Protein AF-A0AAD9K5H2-F1 (afdb_monomer_lite)

Organism: Ridgeia piscesae (NCBI:txid27915)

Radius of gyration: 20.9 Å; chains: 1; bounding box: 51×41×47 Å

Structure (mmCIF, N/CA/C/O backbone):
data_AF-A0AAD9K5H2-F1
#
_entry.id   AF-A0AAD9K5H2-F1
#
loop_
_atom_site.group_PDB
_atom_site.id
_atom_site.type_symbol
_atom_site.label_atom_id
_atom_site.label_alt_id
_atom_site.label_comp_id
_atom_site.label_asym_id
_atom_s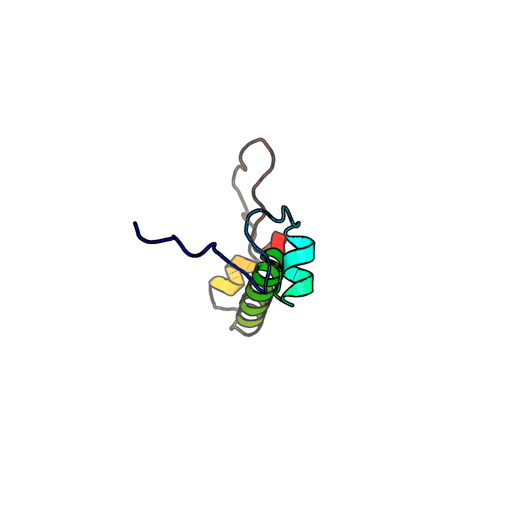ite.label_entity_id
_atom_site.label_seq_id
_atom_site.pdbx_PDB_ins_code
_atom_site.Cartn_x
_atom_site.Cartn_y
_atom_site.Cartn_z
_atom_site.occupancy
_atom_site.B_iso_or_equiv
_atom_site.auth_seq_id
_atom_site.auth_comp_id
_atom_site.auth_asym_id
_atom_site.auth_atom_id
_atom_site.pdbx_PDB_model_num
ATOM 1 N N . MET A 1 1 ? 35.817 -25.274 -20.494 1.00 45.00 1 MET A N 1
ATOM 2 C CA . MET A 1 1 ? 35.167 -23.986 -20.150 1.00 45.00 1 MET A CA 1
ATOM 3 C C . MET A 1 1 ? 33.660 -24.117 -20.348 1.00 45.00 1 MET A C 1
ATOM 5 O O . MET A 1 1 ? 33.236 -24.359 -21.471 1.00 45.00 1 MET A O 1
ATOM 9 N N . LYS A 1 2 ? 32.847 -24.036 -19.285 1.00 44.88 2 LYS A N 1
ATOM 10 C CA . LYS A 1 2 ? 31.378 -24.083 -19.402 1.00 44.88 2 LYS A CA 1
ATOM 11 C C . LYS A 1 2 ? 30.876 -22.689 -19.796 1.00 44.88 2 LYS A C 1
ATOM 13 O O . LYS A 1 2 ? 31.111 -21.737 -19.061 1.00 44.88 2 LYS A O 1
ATOM 18 N N . ARG A 1 3 ? 30.226 -22.566 -20.957 1.00 53.41 3 ARG A N 1
ATOM 19 C CA . ARG A 1 3 ? 29.509 -21.343 -21.353 1.00 53.41 3 ARG A CA 1
ATOM 20 C C . ARG A 1 3 ? 28.388 -21.104 -20.340 1.00 53.41 3 ARG A C 1
ATOM 22 O O . ARG A 1 3 ? 27.510 -21.952 -20.203 1.00 53.41 3 ARG A O 1
ATOM 29 N N . LEU A 1 4 ? 28.431 -19.977 -19.633 1.00 59.62 4 LEU A N 1
ATOM 30 C CA . LEU A 1 4 ? 27.278 -19.485 -18.885 1.00 59.62 4 LEU A CA 1
ATOM 31 C C . LEU A 1 4 ? 26.193 -19.154 -19.912 1.00 59.62 4 LEU A C 1
ATOM 33 O O . LEU A 1 4 ? 26.426 -18.362 -20.825 1.00 59.62 4 LEU A O 1
ATOM 37 N N . GLN A 1 5 ? 25.041 -19.812 -19.803 1.00 60.78 5 GLN A N 1
ATOM 38 C CA . GLN A 1 5 ? 23.873 -19.452 -20.600 1.00 60.78 5 GLN A CA 1
ATOM 39 C C . GLN A 1 5 ? 23.499 -18.009 -20.231 1.00 60.78 5 GLN A C 1
ATOM 41 O O . GLN A 1 5 ? 23.379 -17.718 -19.036 1.00 60.78 5 GLN A O 1
ATOM 46 N N . PRO A 1 6 ? 23.360 -17.089 -21.200 1.00 64.81 6 PRO A N 1
ATOM 47 C CA . PRO A 1 6 ? 22.904 -15.744 -20.892 1.00 64.81 6 PRO A CA 1
ATOM 48 C C . PRO A 1 6 ? 21.516 -15.839 -20.257 1.00 64.81 6 PRO A C 1
ATOM 50 O O . PRO A 1 6 ? 20.642 -16.538 -20.763 1.00 64.81 6 PRO A O 1
ATOM 53 N N . PHE A 1 7 ? 21.326 -15.156 -19.129 1.00 68.19 7 PHE A N 1
ATOM 54 C CA . PHE A 1 7 ? 20.010 -15.017 -18.519 1.00 68.19 7 PHE A CA 1
ATOM 55 C C . PHE A 1 7 ? 19.059 -14.390 -19.548 1.00 68.19 7 PHE A C 1
ATOM 57 O O . PHE A 1 7 ? 19.330 -13.290 -20.043 1.00 68.19 7 PHE A O 1
ATOM 64 N N . MET A 1 8 ? 17.998 -15.122 -19.900 1.00 69.25 8 MET A N 1
ATOM 65 C CA . MET A 1 8 ? 16.990 -14.688 -20.863 1.00 69.25 8 MET A CA 1
ATOM 66 C C . MET A 1 8 ? 15.607 -14.680 -20.216 1.00 69.25 8 MET A C 1
ATOM 68 O O . MET A 1 8 ? 15.182 -15.687 -19.650 1.00 69.25 8 MET A O 1
ATOM 72 N N . ILE A 1 9 ? 14.893 -13.561 -20.338 1.00 73.06 9 ILE A N 1
ATOM 73 C CA . ILE A 1 9 ? 13.469 -13.449 -19.992 1.00 73.06 9 ILE A CA 1
ATOM 74 C C . ILE A 1 9 ? 12.712 -13.231 -21.297 1.00 73.06 9 ILE A C 1
ATOM 76 O O . ILE A 1 9 ? 12.949 -12.241 -21.977 1.00 73.06 9 ILE A O 1
ATOM 80 N N . GLY A 1 10 ? 11.812 -14.145 -21.667 1.00 73.00 10 GLY A N 1
ATOM 81 C CA . GLY A 1 10 ? 10.896 -13.928 -22.794 1.00 73.00 10 GLY A CA 1
ATOM 82 C C . GLY A 1 10 ? 11.574 -13.604 -24.135 1.00 73.00 10 GLY A C 1
ATOM 83 O O . GLY A 1 10 ? 11.004 -12.846 -24.910 1.00 73.00 10 GLY A O 1
ATOM 84 N N . HIS A 1 11 ? 12.752 -14.184 -24.408 1.00 76.69 11 HIS A N 1
ATOM 85 C CA . HIS A 1 11 ? 13.631 -13.928 -25.572 1.00 76.69 11 HIS A CA 1
ATOM 86 C C . HIS A 1 11 ? 14.491 -12.654 -25.512 1.00 76.69 11 HIS A C 1
ATOM 88 O O . HIS A 1 11 ? 15.237 -12.386 -26.450 1.00 76.69 11 HIS A O 1
ATOM 94 N N . LEU A 1 12 ? 14.455 -11.909 -24.406 1.00 79.56 12 LEU A N 1
ATOM 95 C CA . LEU A 1 12 ? 15.337 -10.770 -24.165 1.00 79.56 12 LEU A CA 1
ATOM 96 C C . LEU A 1 12 ? 16.585 -11.215 -23.412 1.00 79.56 12 LEU A C 1
ATOM 98 O O . LEU A 1 12 ? 16.501 -11.865 -22.366 1.00 79.56 12 LEU A O 1
ATOM 102 N N . ARG A 1 13 ? 17.749 -10.831 -23.925 1.00 82.06 13 ARG A N 1
ATO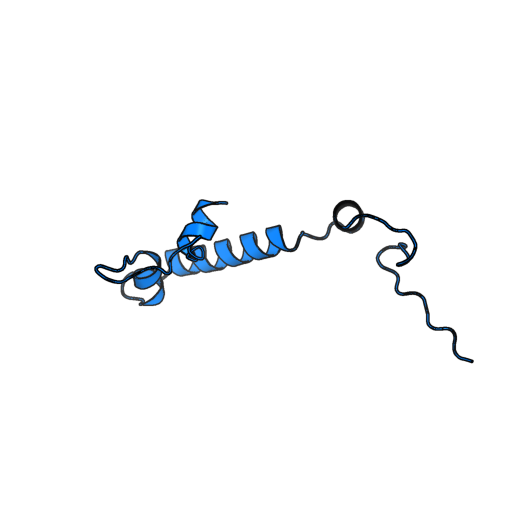M 103 C CA . ARG A 1 13 ? 19.040 -10.985 -23.255 1.00 82.06 13 ARG A CA 1
ATOM 104 C C . ARG A 1 13 ? 19.292 -9.754 -22.398 1.00 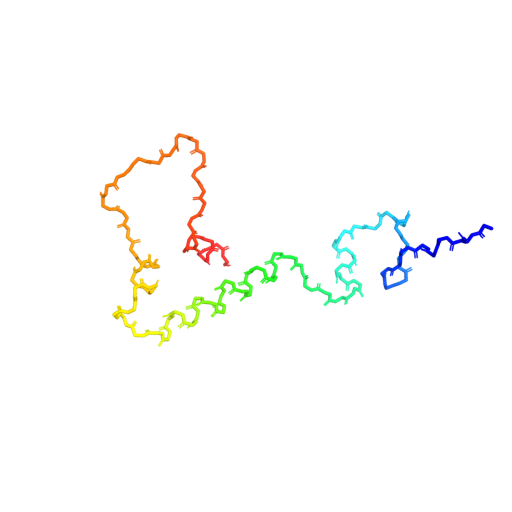82.06 13 ARG A C 1
ATOM 106 O O . ARG A 1 13 ? 18.918 -8.641 -22.754 1.00 82.06 13 ARG A O 1
ATOM 113 N N . TRP A 1 14 ? 20.050 -9.926 -21.319 1.00 75.19 14 TRP A N 1
ATOM 114 C CA . TRP A 1 14 ? 20.423 -8.812 -20.435 1.00 75.19 14 TRP A CA 1
ATOM 115 C C . TRP A 1 14 ? 21.094 -7.624 -21.172 1.00 75.19 14 TRP A C 1
ATOM 117 O O . TRP A 1 14 ? 20.980 -6.481 -20.737 1.00 75.19 14 TRP A O 1
ATOM 127 N N . MET A 1 15 ? 21.773 -7.882 -22.300 1.00 83.00 15 MET A N 1
ATOM 128 C CA . MET A 1 15 ? 22.478 -6.868 -23.100 1.00 83.00 15 MET A CA 1
ATOM 129 C C . MET A 1 15 ? 21.563 -6.026 -23.995 1.00 83.00 15 MET A C 1
ATOM 131 O O . MET A 1 15 ? 22.027 -5.021 -24.529 1.00 83.00 15 MET A O 1
ATOM 135 N N . ASP A 1 16 ? 20.294 -6.402 -24.165 1.00 85.06 16 ASP A N 1
ATOM 136 C CA . ASP A 1 16 ? 19.385 -5.741 -25.108 1.00 85.06 16 ASP A CA 1
ATOM 137 C C . ASP A 1 16 ? 18.901 -4.361 -24.594 1.00 85.06 16 ASP A C 1
ATOM 139 O O . ASP A 1 16 ? 18.193 -3.655 -25.304 1.00 85.06 16 ASP A O 1
ATOM 143 N N . LYS A 1 17 ? 19.332 -3.938 -23.387 1.00 84.12 17 LYS A N 1
ATOM 144 C CA . LYS A 1 17 ? 19.090 -2.611 -22.766 1.00 84.12 17 LYS A CA 1
ATOM 145 C C . LYS A 1 17 ? 17.623 -2.149 -22.824 1.00 84.12 17 LYS A C 1
ATOM 147 O O . LYS A 1 17 ? 17.343 -0.954 -22.895 1.00 84.12 17 LYS A O 1
ATOM 152 N N . VAL A 1 18 ? 16.698 -3.103 -22.776 1.00 88.44 18 VAL A N 1
ATOM 153 C CA . VAL A 1 18 ? 15.252 -2.870 -22.812 1.00 88.44 18 VAL A CA 1
ATOM 154 C C . VAL A 1 18 ? 14.781 -2.278 -21.483 1.00 88.44 18 VAL A C 1
ATOM 156 O O . VAL A 1 18 ? 15.316 -2.617 -20.423 1.00 88.44 18 VAL A O 1
ATOM 159 N N . THR A 1 19 ? 13.796 -1.378 -21.517 1.00 90.44 19 THR A N 1
ATOM 160 C CA . THR A 1 19 ? 13.272 -0.777 -20.286 1.00 90.44 19 THR A CA 1
ATOM 161 C C . THR A 1 19 ? 12.400 -1.770 -19.516 1.00 90.44 19 THR A C 1
ATOM 163 O O . THR A 1 19 ? 11.763 -2.649 -20.092 1.00 90.44 19 THR A O 1
ATOM 166 N N . ASN A 1 20 ? 12.308 -1.608 -18.192 1.00 88.19 20 ASN A N 1
ATOM 167 C CA . ASN A 1 20 ? 11.429 -2.451 -17.373 1.00 88.19 20 ASN A CA 1
ATOM 168 C C . ASN A 1 20 ? 9.963 -2.379 -17.821 1.00 88.19 20 ASN A C 1
ATOM 170 O O . ASN A 1 20 ? 9.250 -3.367 -17.690 1.00 88.19 20 ASN A O 1
ATOM 174 N N . LYS A 1 21 ? 9.519 -1.228 -18.343 1.00 90.00 21 LYS A N 1
ATOM 175 C CA . LYS A 1 21 ? 8.153 -1.057 -18.845 1.00 90.00 21 LYS A CA 1
ATOM 176 C C . LYS A 1 21 ? 7.895 -1.994 -20.024 1.00 90.00 21 LYS A C 1
ATOM 178 O O . LYS A 1 21 ? 6.927 -2.744 -19.984 1.00 90.00 21 LYS A O 1
ATOM 183 N N . ASP A 1 22 ? 8.795 -2.000 -21.002 1.00 90.69 22 ASP A N 1
ATOM 184 C CA . ASP A 1 22 ? 8.652 -2.832 -22.199 1.00 90.69 22 ASP A CA 1
ATOM 185 C C . ASP A 1 22 ? 8.751 -4.325 -21.846 1.00 90.69 22 ASP A C 1
ATOM 187 O O . ASP A 1 22 ? 8.017 -5.143 -22.391 1.00 90.69 22 ASP A O 1
ATOM 191 N N . ILE A 1 23 ? 9.602 -4.693 -20.875 1.00 88.81 23 ILE A N 1
ATOM 192 C CA . ILE A 1 23 ? 9.686 -6.075 -20.368 1.00 88.81 23 ILE A CA 1
ATOM 193 C C . ILE A 1 23 ? 8.350 -6.510 -19.754 1.00 88.81 23 ILE A C 1
ATOM 195 O O . ILE A 1 23 ? 7.880 -7.616 -20.026 1.00 88.81 23 ILE A O 1
ATOM 199 N N . LEU A 1 24 ? 7.739 -5.671 -18.913 1.00 91.38 24 LEU A N 1
ATOM 200 C CA . LEU A 1 24 ? 6.450 -5.980 -18.287 1.00 91.38 24 LEU A CA 1
ATOM 201 C C . LEU A 1 24 ? 5.336 -6.094 -19.334 1.00 91.38 24 LEU A C 1
ATOM 203 O O . LEU A 1 24 ? 4.551 -7.036 -19.275 1.00 91.38 24 LEU A O 1
ATOM 207 N N . GLU A 1 25 ? 5.319 -5.202 -20.326 1.00 90.69 25 GLU A N 1
ATOM 208 C CA . GLU A 1 25 ? 4.360 -5.227 -21.435 1.00 90.69 25 GLU A CA 1
ATOM 209 C C . GLU A 1 25 ? 4.516 -6.489 -22.299 1.00 90.69 25 GLU A C 1
ATOM 211 O O . GLU A 1 25 ? 3.540 -7.196 -22.540 1.00 90.69 25 GLU A O 1
ATOM 216 N N . GLN A 1 26 ? 5.748 -6.845 -22.679 1.00 89.06 26 GLN A N 1
ATOM 217 C CA . GLN A 1 26 ? 6.037 -8.040 -23.478 1.00 89.06 26 GLN A CA 1
ATOM 218 C C . GLN A 1 26 ? 5.721 -9.343 -22.733 1.00 89.06 26 GLN A C 1
ATOM 220 O O . GLN A 1 26 ? 5.311 -10.329 -23.344 1.00 89.06 26 GLN A O 1
ATOM 225 N N . THR A 1 27 ? 5.940 -9.379 -21.418 1.00 89.75 27 THR A N 1
ATOM 226 C CA . THR A 1 27 ? 5.696 -10.580 -20.602 1.00 89.75 27 THR A CA 1
ATOM 227 C C . THR A 1 27 ? 4.272 -10.662 -20.053 1.00 89.75 27 THR A C 1
ATOM 229 O O . THR A 1 27 ? 3.885 -11.712 -19.540 1.00 89.75 27 THR A O 1
ATOM 232 N N . GLY A 1 28 ? 3.496 -9.576 -20.136 1.00 90.75 28 GLY A N 1
ATOM 233 C CA . GLY A 1 28 ? 2.182 -9.456 -19.502 1.00 90.75 28 GLY A CA 1
ATOM 234 C C . GLY A 1 28 ? 2.237 -9.548 -17.972 1.00 90.75 28 GLY A C 1
ATOM 235 O O . GLY A 1 28 ? 1.235 -9.882 -17.335 1.00 90.75 28 GLY A O 1
ATOM 236 N N . LEU A 1 29 ? 3.409 -9.317 -17.372 1.00 91.56 29 LEU A N 1
ATOM 237 C CA . LEU A 1 29 ? 3.591 -9.396 -15.928 1.00 91.56 29 LEU A CA 1
ATOM 238 C C . LEU A 1 29 ? 3.170 -8.083 -15.266 1.00 91.56 29 LEU A C 1
ATOM 240 O O . LEU A 1 29 ? 3.459 -7.007 -15.791 1.00 91.56 29 LEU A O 1
ATOM 244 N N . PRO A 1 30 ? 2.547 -8.149 -14.078 1.00 93.94 30 PRO A N 1
ATOM 245 C CA . PRO A 1 30 ? 2.231 -6.947 -13.335 1.00 93.94 30 PRO A CA 1
ATOM 246 C C . PRO A 1 30 ? 3.510 -6.286 -12.826 1.00 93.94 30 PRO A C 1
ATOM 248 O O . PRO A 1 30 ? 4.464 -6.954 -12.408 1.00 93.94 30 PRO A O 1
ATOM 251 N N . SER A 1 31 ? 3.503 -4.960 -12.791 1.00 94.56 31 SER A N 1
ATOM 252 C CA . SER A 1 31 ? 4.572 -4.208 -12.149 1.00 94.56 31 SER A CA 1
ATOM 253 C C . SER A 1 31 ? 4.615 -4.488 -10.643 1.00 94.56 31 SER A C 1
ATOM 255 O O . SER A 1 31 ? 3.637 -4.906 -10.012 1.00 94.56 31 SER A O 1
ATOM 257 N N . MET A 1 32 ? 5.762 -4.207 -10.019 1.00 94.25 32 MET A N 1
ATOM 258 C CA . MET A 1 32 ? 5.883 -4.303 -8.562 1.00 94.25 32 MET A CA 1
ATOM 259 C C . MET A 1 32 ? 4.875 -3.386 -7.851 1.00 94.25 32 MET A C 1
ATOM 261 O O . MET A 1 32 ? 4.343 -3.743 -6.802 1.00 94.25 32 MET A O 1
ATOM 265 N N . GLU A 1 33 ? 4.580 -2.222 -8.428 1.00 93.12 33 GLU A N 1
ATOM 266 C CA . GLU A 1 33 ? 3.598 -1.285 -7.886 1.00 93.12 33 GLU A CA 1
ATOM 267 C C . GLU A 1 33 ? 2.184 -1.876 -7.904 1.00 93.12 33 GLU A C 1
ATOM 269 O O . GLU A 1 33 ? 1.522 -1.911 -6.866 1.00 93.12 33 GLU A O 1
ATOM 274 N N . GLU A 1 34 ? 1.755 -2.447 -9.029 1.00 94.75 34 GLU A N 1
ATOM 275 C CA . GLU A 1 34 ? 0.452 -3.111 -9.158 1.00 94.75 34 GLU A CA 1
ATOM 276 C C . GLU A 1 34 ? 0.303 -4.279 -8.179 1.00 94.75 34 GLU A C 1
ATOM 278 O O . GLU A 1 34 ? -0.742 -4.449 -7.542 1.00 94.75 34 GLU A O 1
ATOM 283 N N . LEU A 1 35 ? 1.366 -5.071 -8.002 1.00 96.06 35 LEU A N 1
ATOM 284 C CA . LEU A 1 35 ? 1.387 -6.155 -7.025 1.00 96.06 35 LEU A CA 1
ATOM 285 C C . LEU A 1 35 ? 1.202 -5.630 -5.596 1.00 96.06 35 LEU A C 1
ATOM 287 O O . LEU A 1 35 ? 0.408 -6.194 -4.839 1.00 96.06 35 LEU A O 1
ATOM 291 N N . LEU A 1 36 ? 1.889 -4.548 -5.223 1.00 94.69 36 LEU A N 1
ATOM 292 C CA . LEU A 1 36 ? 1.752 -3.933 -3.899 1.00 94.69 36 LEU A CA 1
ATOM 293 C C . LEU A 1 36 ? 0.349 -3.359 -3.683 1.00 94.69 36 LEU A C 1
ATOM 295 O O . LEU A 1 36 ? -0.255 -3.610 -2.638 1.00 94.69 36 LEU A O 1
ATOM 299 N N . ILE A 1 37 ? -0.198 -2.653 -4.675 1.00 95.19 37 ILE A N 1
ATOM 300 C CA . ILE A 1 37 ? -1.567 -2.121 -4.663 1.00 95.19 37 ILE A CA 1
ATOM 301 C C . ILE A 1 37 ? -2.568 -3.257 -4.437 1.00 95.19 37 ILE A C 1
ATOM 303 O O . ILE A 1 37 ? -3.363 -3.209 -3.495 1.00 95.19 37 ILE A O 1
ATOM 307 N N . LYS A 1 38 ? -2.478 -4.334 -5.227 1.00 95.88 38 LYS A N 1
ATOM 308 C CA . LYS A 1 38 ? -3.363 -5.501 -5.113 1.00 95.88 38 LYS A CA 1
ATOM 309 C C . LYS A 1 38 ? -3.290 -6.143 -3.729 1.00 95.88 38 LYS A C 1
ATOM 311 O O . LYS A 1 38 ? -4.324 -6.459 -3.141 1.00 95.88 38 LYS A O 1
ATOM 316 N N . LYS A 1 39 ? -2.087 -6.336 -3.182 1.00 95.50 39 LYS A N 1
ATOM 317 C CA . LYS A 1 39 ? -1.901 -6.929 -1.845 1.00 95.50 39 LYS A CA 1
ATOM 318 C C . LYS A 1 39 ? -2.468 -6.036 -0.744 1.00 95.50 39 LYS A C 1
ATOM 320 O O . LYS A 1 39 ? -3.156 -6.549 0.140 1.00 95.50 39 LYS A O 1
ATOM 325 N N . ASN A 1 40 ? -2.242 -4.725 -0.830 1.00 94.75 40 ASN A N 1
ATOM 326 C CA . ASN A 1 40 ? -2.798 -3.760 0.113 1.00 94.75 40 ASN A CA 1
ATOM 327 C C . ASN A 1 40 ? -4.329 -3.805 0.100 1.00 94.75 40 ASN A C 1
ATOM 329 O O . ASN A 1 40 ? -4.931 -3.992 1.153 1.00 94.75 40 ASN A O 1
ATOM 333 N N . LEU A 1 41 ? -4.954 -3.740 -1.082 1.00 95.50 41 LEU A N 1
ATOM 334 C CA . LEU A 1 41 ? -6.412 -3.790 -1.229 1.00 95.50 41 LEU A CA 1
ATOM 335 C C . LEU A 1 41 ? -7.017 -5.093 -0.698 1.00 95.50 41 LEU A C 1
ATOM 337 O O . LEU A 1 41 ? -8.025 -5.058 0.007 1.00 95.50 41 LEU A O 1
ATOM 341 N N . LEU A 1 42 ? -6.400 -6.243 -0.987 1.00 96.25 42 LEU A N 1
ATOM 342 C CA . LEU A 1 42 ? -6.872 -7.536 -0.483 1.00 96.25 42 LEU A CA 1
ATOM 343 C C . LEU A 1 42 ? -6.840 -7.596 1.048 1.00 96.25 42 LEU A C 1
ATOM 345 O O . LEU A 1 42 ? -7.813 -8.032 1.668 1.00 96.25 42 LEU A O 1
ATOM 349 N N . TRP A 1 43 ? -5.752 -7.128 1.661 1.00 94.69 43 TRP A N 1
ATOM 350 C CA . TRP A 1 43 ? -5.629 -7.087 3.116 1.00 94.69 43 TRP A CA 1
ATOM 351 C C . TRP A 1 43 ? -6.627 -6.110 3.746 1.00 94.69 43 TRP A C 1
ATOM 353 O O . TRP A 1 43 ? -7.290 -6.449 4.725 1.00 94.69 43 TRP A O 1
ATOM 363 N N . THR A 1 44 ? -6.821 -4.930 3.151 1.00 95.12 44 THR A N 1
ATOM 364 C CA . THR A 1 44 ? -7.838 -3.970 3.604 1.00 95.12 44 THR A CA 1
ATOM 365 C C . THR A 1 44 ? -9.240 -4.535 3.482 1.00 95.12 44 THR A C 1
ATOM 367 O O . THR A 1 44 ? -10.011 -4.444 4.429 1.00 95.12 44 THR A O 1
ATOM 370 N N . GLY A 1 45 ? -9.570 -5.169 2.357 1.00 95.00 45 GLY A N 1
ATOM 371 C CA . GLY A 1 45 ? -10.858 -5.828 2.171 1.00 95.00 45 GLY A CA 1
ATOM 372 C C . GLY A 1 45 ? -11.094 -6.914 3.220 1.00 95.00 45 GLY A C 1
ATOM 373 O O . GLY A 1 45 ? -12.198 -7.036 3.748 1.00 95.00 45 GLY A O 1
ATOM 374 N N . HIS A 1 46 ? -10.051 -7.667 3.579 1.00 95.19 46 HIS A N 1
ATOM 375 C CA . HIS A 1 46 ? -10.121 -8.630 4.673 1.00 95.19 46 HIS A CA 1
ATOM 376 C C . HIS A 1 46 ? -10.403 -7.950 6.022 1.00 95.19 46 HIS A C 1
ATOM 378 O O . HIS A 1 46 ? -11.331 -8.365 6.715 1.00 95.19 46 HIS A O 1
ATOM 384 N N . LEU A 1 47 ? -9.698 -6.865 6.361 1.00 94.94 47 LEU A N 1
ATOM 385 C CA . LEU A 1 47 ? -9.978 -6.085 7.573 1.00 94.94 47 LEU A CA 1
ATOM 386 C C . LEU A 1 47 ? -11.388 -5.487 7.591 1.00 94.94 47 LEU A C 1
ATOM 388 O O . LEU A 1 47 ? -12.027 -5.465 8.640 1.00 94.94 47 LEU A O 1
ATOM 392 N N . MET A 1 48 ? -11.904 -5.032 6.450 1.00 93.62 48 MET A N 1
ATOM 393 C CA . MET A 1 48 ? -13.258 -4.480 6.361 1.00 93.62 48 MET A CA 1
ATOM 394 C C . MET A 1 48 ? -14.331 -5.519 6.694 1.00 93.62 48 MET A C 1
ATOM 396 O O . MET A 1 48 ? -15.335 -5.161 7.311 1.00 93.62 48 MET A O 1
ATOM 400 N N . ARG A 1 49 ? -14.093 -6.796 6.367 1.00 95.50 49 ARG A N 1
ATOM 401 C CA . ARG A 1 49 ? -14.973 -7.922 6.721 1.00 95.50 49 ARG A CA 1
ATOM 402 C C . ARG A 1 49 ? -14.778 -8.441 8.147 1.00 95.50 49 ARG A C 1
ATOM 404 O O . ARG A 1 49 ? -15.650 -9.138 8.649 1.00 95.50 49 ARG A O 1
ATOM 411 N N . MET A 1 50 ? -13.662 -8.122 8.805 1.00 96.44 50 MET A N 1
ATOM 412 C CA . MET A 1 50 ? -13.463 -8.483 10.209 1.00 96.44 50 MET A CA 1
ATOM 413 C C . MET A 1 50 ? -14.427 -7.726 1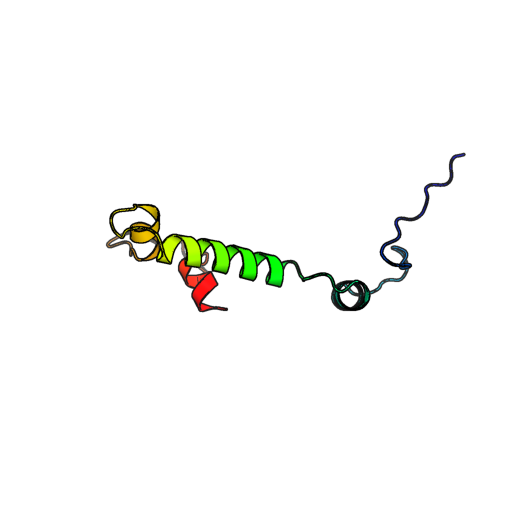1.129 1.00 96.44 50 MET A C 1
ATOM 415 O O . MET A 1 50 ? -14.843 -6.601 10.836 1.00 96.44 50 MET A O 1
ATOM 419 N N . SER A 1 51 ? -14.72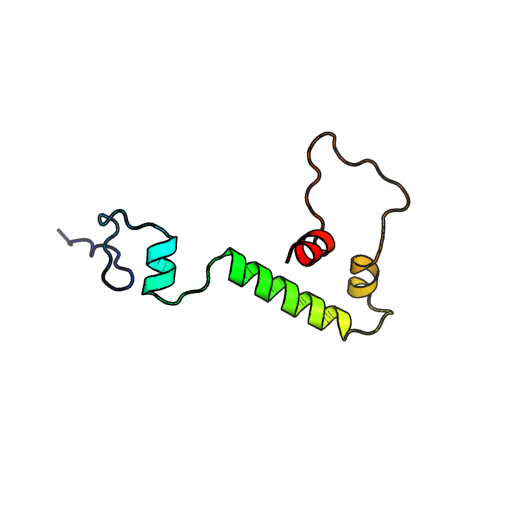1 -8.325 12.280 1.00 96.00 51 SER A N 1
ATOM 420 C CA . SER A 1 51 ? -15.506 -7.700 13.346 1.00 96.00 51 SER A CA 1
ATOM 421 C C . SER A 1 51 ? -14.817 -6.435 13.907 1.00 96.00 51 SER A C 1
ATOM 423 O O . SER A 1 51 ? -13.581 -6.380 13.931 1.00 96.00 51 SER A O 1
ATOM 425 N N . PRO A 1 52 ? -15.561 -5.385 14.317 1.00 93.88 52 PRO A N 1
ATOM 426 C CA . PRO A 1 52 ? -14.984 -4.115 14.782 1.00 93.88 52 PRO A CA 1
ATOM 427 C C . PRO A 1 52 ? -14.207 -4.187 16.105 1.00 93.88 52 PRO A C 1
ATOM 429 O O . PRO A 1 52 ? -13.404 -3.295 16.373 1.00 93.88 52 PRO A O 1
ATOM 432 N N . ASP A 1 53 ? -14.391 -5.233 16.909 1.00 95.38 53 ASP A N 1
ATOM 433 C CA . ASP A 1 53 ? -13.590 -5.509 18.112 1.00 95.38 53 ASP A CA 1
ATOM 434 C C . ASP A 1 53 ? -12.146 -5.923 17.787 1.00 95.38 53 ASP A C 1
ATOM 436 O O . ASP A 1 53 ? -11.264 -5.845 18.641 1.00 95.38 53 ASP A O 1
ATOM 440 N N . ARG A 1 54 ? -11.869 -6.337 16.543 1.00 96.06 54 ARG A N 1
ATOM 441 C CA . ARG A 1 54 ? -10.538 -6.802 16.151 1.00 96.06 54 ARG A CA 1
ATOM 442 C C . ARG A 1 54 ? -9.563 -5.629 16.124 1.00 96.06 54 ARG A C 1
ATOM 444 O O . ARG A 1 54 ? -9.709 -4.692 15.334 1.00 96.06 54 ARG A O 1
ATOM 451 N N . LEU A 1 55 ? -8.497 -5.749 16.915 1.00 94.19 55 LEU A N 1
ATOM 452 C CA . LEU A 1 55 ? -7.457 -4.730 17.075 1.00 94.19 55 LEU A CA 1
ATOM 453 C C . LEU A 1 55 ? -6.912 -4.208 15.737 1.00 94.19 55 LEU A C 1
ATOM 455 O O . LEU A 1 55 ? -6.741 -3.007 15.564 1.00 94.19 55 LEU A O 1
ATOM 459 N N . SER A 1 56 ? -6.678 -5.083 14.756 1.00 92.75 56 SER A N 1
ATOM 460 C CA . SER A 1 56 ? -6.160 -4.680 13.442 1.00 92.75 56 SER A CA 1
ATOM 461 C C . SER A 1 56 ? -7.091 -3.706 12.707 1.00 92.75 56 SER A C 1
ATOM 463 O O . SER A 1 56 ? -6.613 -2.753 12.091 1.00 92.75 56 SER A O 1
ATOM 465 N N . LYS A 1 57 ? -8.415 -3.901 12.805 1.00 95.00 57 LYS A N 1
ATOM 466 C CA . LYS A 1 57 ? -9.413 -2.997 12.214 1.00 95.00 57 LYS A CA 1
ATOM 467 C C . LYS A 1 57 ? -9.467 -1.676 12.981 1.00 95.00 57 LYS A C 1
ATOM 469 O O . LYS A 1 57 ? -9.483 -0.613 12.368 1.00 95.00 57 LYS A O 1
ATOM 474 N N . GLN A 1 58 ? -9.399 -1.728 14.310 1.00 94.12 58 GLN A N 1
ATOM 475 C CA . GLN A 1 58 ? -9.347 -0.530 15.153 1.00 94.12 58 GLN A CA 1
ATOM 476 C C . GLN A 1 58 ? -8.100 0.320 14.867 1.00 94.12 58 GLN A C 1
ATOM 478 O O . GLN A 1 58 ? -8.215 1.523 14.639 1.00 94.12 58 GLN A O 1
ATOM 483 N N . ILE A 1 59 ? -6.915 -0.298 14.795 1.00 92.38 59 ILE A N 1
ATOM 484 C CA . ILE A 1 59 ? -5.645 0.383 14.494 1.00 92.38 59 ILE A CA 1
ATOM 485 C C . ILE A 1 59 ? -5.664 1.013 13.099 1.00 92.38 59 ILE A C 1
ATOM 487 O O . ILE A 1 59 ? -5.144 2.114 12.919 1.00 92.38 59 ILE A O 1
ATOM 491 N N . LEU A 1 60 ? -6.271 0.353 12.107 1.00 91.38 60 LEU A N 1
ATOM 492 C CA . LEU A 1 60 ? -6.370 0.906 10.755 1.00 91.38 60 LEU A CA 1
ATOM 493 C C . LEU A 1 60 ? -7.056 2.283 10.751 1.00 91.38 60 LEU A C 1
ATOM 495 O O . LEU A 1 60 ? -6.618 3.202 10.051 1.00 91.38 60 LEU A O 1
ATOM 499 N N . HIS A 1 61 ? -8.114 2.433 11.549 1.00 88.81 61 HIS A N 1
ATOM 500 C CA . HIS A 1 61 ? -8.891 3.667 11.640 1.00 88.81 61 HIS A CA 1
ATOM 501 C C . HIS A 1 61 ? -8.390 4.628 12.720 1.00 88.81 61 HIS A C 1
ATOM 503 O O . HIS A 1 61 ? -8.697 5.821 12.657 1.00 88.81 61 HIS A O 1
ATOM 509 N N . SER A 1 62 ? -7.565 4.156 13.654 1.00 89.88 62 SER A N 1
ATOM 510 C CA . SER A 1 62 ? -7.095 4.964 14.770 1.00 89.88 62 SER A CA 1
ATOM 511 C C . SER A 1 62 ? -6.237 6.153 14.327 1.00 89.88 62 SER A C 1
ATOM 513 O O . SER A 1 62 ? -5.667 6.240 13.221 1.00 89.88 62 SER A O 1
ATOM 515 N N . GLN A 1 63 ? -6.177 7.132 15.221 1.00 85.94 63 GLN A N 1
ATOM 516 C CA . GLN A 1 63 ? -5.298 8.282 15.128 1.00 85.94 63 GLN A CA 1
ATOM 517 C C . GLN A 1 63 ? -4.583 8.435 16.466 1.00 85.94 63 GLN A C 1
ATOM 519 O O . GLN A 1 63 ? -5.163 8.192 17.519 1.00 85.94 63 GLN A O 1
ATOM 524 N N . LEU A 1 64 ? -3.306 8.808 16.412 1.00 83.25 64 LEU A N 1
ATOM 525 C CA . LEU A 1 64 ? -2.549 9.146 17.611 1.00 83.25 64 LEU A CA 1
ATOM 526 C C . LEU A 1 64 ? -3.123 10.446 18.181 1.00 83.25 64 LEU A C 1
ATOM 528 O O . LEU A 1 64 ? -3.170 11.440 17.457 1.00 83.25 64 LEU A O 1
ATOM 532 N N . SER A 1 65 ? -3.544 10.424 19.445 1.00 84.81 65 SER A N 1
ATOM 533 C CA . SER A 1 65 ? -3.993 11.613 20.179 1.00 84.81 65 SER A CA 1
ATOM 534 C C . SER A 1 65 ? -2.828 12.545 20.524 1.00 84.81 65 SER A C 1
ATOM 536 O O . SER A 1 65 ? -2.987 13.760 20.537 1.00 84.81 65 SER A O 1
ATOM 538 N N . SER A 1 66 ? -1.641 11.982 20.752 1.00 86.06 66 SER A N 1
ATOM 539 C CA . SER A 1 66 ? -0.403 12.708 21.027 1.00 86.06 66 SER A CA 1
ATOM 540 C C . SER A 1 66 ? 0.801 12.001 20.392 1.00 86.06 66 SER A C 1
ATOM 542 O O . SER A 1 66 ? 0.759 10.809 20.077 1.00 86.06 66 SER A O 1
ATOM 544 N N . GLY A 1 67 ? 1.877 12.751 20.149 1.00 81.56 67 GLY A N 1
ATOM 545 C CA . GLY A 1 67 ? 3.133 12.221 19.613 1.00 81.56 67 GLY A CA 1
ATOM 546 C C . GLY A 1 67 ? 3.799 13.145 18.596 1.00 81.56 67 GLY A C 1
ATOM 547 O O . GLY A 1 67 ? 3.140 13.843 17.827 1.00 81.56 67 GLY A O 1
ATOM 548 N N . HIS A 1 68 ? 5.131 13.135 18.574 1.00 78.38 68 HIS A N 1
ATOM 549 C CA . HIS A 1 68 ? 5.927 13.954 17.664 1.00 78.38 68 HIS A CA 1
ATOM 550 C C . HIS A 1 68 ? 6.295 13.162 16.401 1.00 78.38 68 HIS A C 1
ATOM 552 O O . HIS A 1 68 ? 6.793 12.038 16.481 1.00 78.38 68 HIS A O 1
ATOM 558 N N . LYS A 1 69 ? 6.074 13.739 15.214 1.00 78.75 69 LYS A N 1
ATOM 559 C CA . LYS A 1 69 ? 6.611 13.189 13.958 1.00 78.75 69 LYS A CA 1
ATOM 560 C C . LYS A 1 69 ? 8.018 13.737 13.746 1.00 78.75 69 LYS A C 1
ATOM 562 O O . LYS A 1 69 ? 8.265 14.904 14.024 1.00 78.75 69 LYS A O 1
ATOM 567 N N . ARG A 1 70 ? 8.932 12.916 13.222 1.00 83.56 70 ARG A N 1
ATOM 568 C CA . ARG A 1 70 ? 10.277 13.390 12.856 1.00 83.56 70 ARG A CA 1
ATOM 569 C C . ARG A 1 70 ? 10.169 14.562 11.872 1.00 83.56 70 ARG A C 1
ATOM 571 O O . ARG A 1 70 ? 9.336 14.517 10.967 1.00 83.56 70 ARG A O 1
ATOM 578 N N . ARG A 1 71 ? 11.022 15.580 12.046 1.00 86.88 71 ARG A N 1
ATOM 579 C CA . ARG A 1 71 ? 11.170 16.682 11.082 1.00 86.88 71 ARG A CA 1
ATOM 580 C C . ARG A 1 71 ? 11.550 16.123 9.701 1.00 86.88 71 ARG A C 1
ATOM 582 O O . ARG A 1 71 ? 12.325 15.172 9.616 1.00 86.88 71 ARG A O 1
ATOM 589 N N . GLY A 1 72 ? 10.994 16.709 8.638 1.00 89.44 72 GLY A N 1
ATOM 590 C CA . GLY A 1 72 ? 11.119 16.229 7.254 1.00 89.44 72 GLY A CA 1
ATOM 591 C C . GLY A 1 72 ? 9.844 15.553 6.739 1.00 89.44 72 GLY A C 1
ATOM 592 O O . GLY A 1 72 ? 8.781 15.690 7.342 1.00 89.44 72 GLY A O 1
ATOM 593 N N . ARG A 1 73 ? 9.932 14.830 5.611 1.00 88.56 73 ARG A N 1
ATOM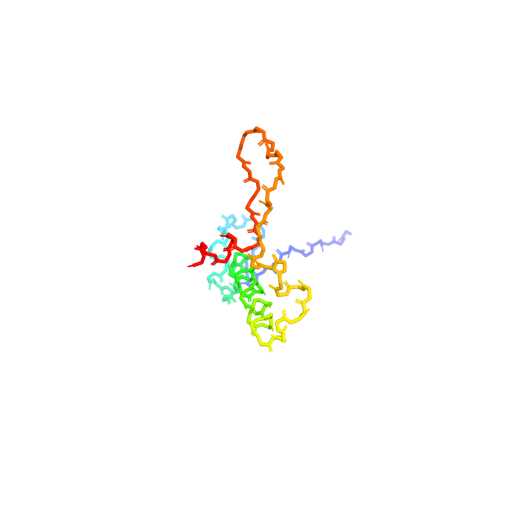 594 C CA . ARG A 1 73 ? 8.787 14.117 5.015 1.00 88.56 73 ARG A CA 1
ATOM 595 C C . ARG A 1 73 ? 8.431 12.892 5.867 1.00 88.56 73 ARG A C 1
ATOM 597 O O . ARG A 1 73 ? 9.215 11.942 5.905 1.00 88.56 73 ARG A O 1
ATOM 604 N N . PRO A 1 74 ? 7.255 12.850 6.517 1.00 86.12 74 PRO A N 1
ATOM 605 C CA . PRO A 1 74 ? 6.858 11.676 7.279 1.00 86.12 74 PRO A CA 1
ATOM 606 C C . PRO A 1 74 ? 6.655 10.473 6.352 1.00 86.12 74 PRO A C 1
ATOM 608 O O . PRO A 1 74 ? 6.140 10.619 5.240 1.00 86.12 74 PRO A O 1
ATOM 611 N N . ARG A 1 75 ? 7.014 9.271 6.822 1.00 86.69 75 ARG A N 1
ATOM 612 C CA . ARG A 1 75 ? 6.637 8.028 6.133 1.00 86.69 75 ARG A CA 1
ATOM 613 C C . ARG A 1 75 ? 5.113 7.942 6.051 1.00 86.69 75 ARG A C 1
ATOM 615 O O . ARG A 1 75 ? 4.419 8.272 7.017 1.00 86.69 75 ARG A O 1
ATOM 622 N N . LEU A 1 76 ? 4.610 7.499 4.902 1.00 87.44 76 LEU A N 1
ATOM 623 C CA . LEU A 1 76 ? 3.182 7.260 4.716 1.00 87.44 76 LEU A CA 1
ATOM 624 C C . LEU A 1 76 ? 2.732 6.139 5.643 1.00 87.44 76 LEU A C 1
ATOM 626 O O . LEU A 1 76 ? 3.418 5.126 5.782 1.00 87.44 76 LEU A O 1
ATOM 630 N N . ARG A 1 77 ? 1.574 6.320 6.277 1.00 88.56 77 ARG A N 1
ATOM 631 C CA . ARG A 1 77 ? 0.927 5.217 6.983 1.00 88.56 77 ARG A CA 1
ATOM 632 C C . ARG A 1 77 ? 0.299 4.289 5.955 1.00 88.56 77 ARG A C 1
ATOM 634 O O . ARG A 1 77 ? -0.069 4.719 4.867 1.00 88.56 77 ARG A O 1
ATOM 641 N N . PHE A 1 78 ? 0.073 3.044 6.350 1.00 90.25 78 PHE A N 1
ATOM 642 C CA . PHE A 1 78 ? -0.613 2.065 5.511 1.00 90.25 78 PHE A CA 1
ATOM 643 C C . PHE A 1 78 ? -1.988 2.560 5.009 1.00 90.25 78 PHE A C 1
ATOM 645 O O . PHE A 1 78 ? -2.325 2.434 3.837 1.00 90.25 78 PHE A O 1
ATOM 652 N N . LYS A 1 79 ? -2.779 3.223 5.864 1.00 90.44 79 LYS A N 1
ATOM 653 C CA . LYS A 1 79 ? -4.058 3.813 5.428 1.00 90.44 79 LYS A CA 1
ATOM 654 C C . LYS A 1 79 ? -3.889 4.940 4.404 1.00 90.44 79 LYS A C 1
ATOM 656 O O . LYS A 1 79 ? -4.766 5.143 3.575 1.00 90.44 79 LYS A O 1
ATOM 661 N N . ASP A 1 80 ? -2.770 5.662 4.454 1.00 90.62 80 ASP A N 1
ATOM 662 C CA . ASP A 1 80 ? -2.478 6.756 3.526 1.00 90.62 80 ASP A CA 1
ATOM 663 C C . ASP A 1 80 ? -1.997 6.219 2.172 1.00 90.62 80 ASP A C 1
ATOM 665 O O . ASP A 1 80 ? -2.232 6.865 1.157 1.00 90.62 80 ASP A O 1
ATOM 669 N N . THR A 1 81 ? -1.356 5.042 2.130 1.00 91.25 81 THR A N 1
ATOM 670 C CA . THR A 1 81 ? -0.997 4.387 0.861 1.00 91.25 81 THR A CA 1
ATOM 671 C C . THR A 1 81 ? -2.226 3.882 0.119 1.00 91.25 81 THR A C 1
ATOM 673 O O . THR A 1 81 ? -2.260 3.968 -1.097 1.00 91.25 81 THR A O 1
ATOM 676 N N . ILE A 1 82 ? -3.259 3.426 0.834 1.00 91.25 82 ILE A N 1
ATOM 677 C CA . ILE A 1 82 ? -4.522 2.998 0.209 1.00 91.25 82 ILE A CA 1
ATOM 678 C C . ILE A 1 82 ? -5.301 4.179 -0.354 1.00 91.25 82 ILE A C 1
ATOM 680 O O . ILE A 1 82 ? -5.844 4.080 -1.440 1.00 91.25 82 ILE A O 1
ATOM 684 N N . LYS A 1 83 ? -5.320 5.313 0.354 1.00 89.81 83 LYS A N 1
ATOM 685 C CA . LYS A 1 83 ? -5.981 6.547 -0.109 1.00 89.81 83 LYS A CA 1
ATOM 686 C C . LYS A 1 83 ? -5.347 7.177 -1.356 1.00 89.81 83 LYS A C 1
ATOM 688 O O . LYS A 1 83 ? -5.873 8.163 -1.854 1.00 89.81 83 LYS A O 1
ATOM 693 N N . ARG A 1 84 ? -4.164 6.705 -1.754 1.00 89.62 84 ARG A N 1
ATOM 694 C CA . ARG A 1 84 ? -3.413 7.188 -2.919 1.00 89.62 84 ARG A CA 1
ATOM 695 C C . ARG A 1 84 ? -3.608 6.319 -4.158 1.00 89.62 84 ARG A C 1
ATOM 697 O O . ARG A 1 84 ? -3.128 6.722 -5.210 1.00 89.62 84 ARG A O 1
ATOM 704 N N . ILE A 1 85 ? -4.222 5.146 -3.991 1.00 85.31 85 ILE A N 1
ATOM 705 C CA . ILE A 1 85 ? -4.765 4.348 -5.094 1.00 85.31 85 ILE A CA 1
ATOM 706 C C . ILE A 1 85 ? -6.004 5.085 -5.592 1.00 85.31 85 ILE A C 1
ATOM 708 O O . ILE A 1 85 ? -6.119 5.247 -6.820 1.00 85.31 85 ILE A O 1
#

Secondary structure (DSSP, 8-state):
-PPPPPPEETTEEGGG---HHHHHHHHTPPPHHHHHHHHHHHHHHHHHHS-TTSHHHHHHH---SS-PPPSSSPPPPHHHHHTT-

pLDDT: mean 86.67, std 11.02, range [44.88, 96.44]

Sequence (85 aa):
MKRLQPFMIGHLRWMDKVTNKDILEQTGLPSMEELLIKKNLLWTGHLMRMSPDRLSKQILHSQLSSGHKRRGRPRLRFKDTIKRI

Foldseek 3Di:
DDDDDFDDDLNDGPPPPDDPVVSCVSNVNDDPLVVVLVVLVVVVVVLVPDDCVDPVVCVLPDDDPDDDADPDDGDDDSNRSNVVD